Protein AF-A0A8T3MJM5-F1 (afdb_monomer)

Nearest PDB structures (foldseek):
  5cog-assembly1_A  TM=5.915E-01  e=1.019E+00  Saccharomyces c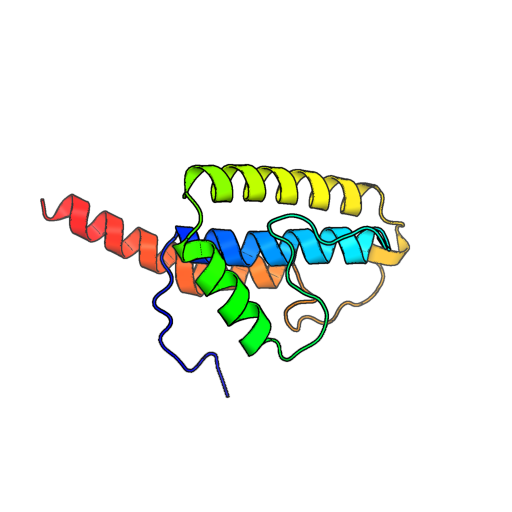erevisiae
  5com-assembly2_B  TM=6.235E-01  e=2.392E+00  Clostridioides difficile 630
  2nsf-assembly1_A  TM=6.778E-01  e=5.307E+00  Corynebacterium glutamicum
  2nsg-assembly1_A  TM=5.785E-01  e=3.993E+00  Corynebacterium glutamicum

Mean predicted aligned error: 6.05 Å

Foldseek 3Di:
DPPPDPPQDDPLLLLLQLLQLLQVLLCVLVVDPDDADPRHQDPDDDPVVSSVVSNVVSVVDDSVVSVVSSVVSVVSSVVSVVPGDVVVVVDDWDPDPPRPSPNVVVVCCVPHVVVNVVVVVVVVVVD

pLDDT: mean 84.49, std 12.88, range [32.25, 96.31]

Radius of gyration: 15.78 Å; Cα contacts (8 Å, |Δi|>4): 92; chains: 1; bounding box: 35×28×48 Å

Secondary structure (DSSP, 8-state):
--S-S-----HHHHHHHHHHHHHHHHHHHHT--SPPPTTPPPSSS-HHHHHHHHHHHHHHS-HHHHHHHHHHHHHHHHHHHHTS-HHHHHS---SSTTT-HHHHHHHHIIIIIHHHHHHHHHHHH--

Structure (mmCIF, N/CA/C/O backbone):
data_AF-A0A8T3MJM5-F1
#
_entry.id   AF-A0A8T3MJM5-F1
#
loop_
_atom_site.group_PDB
_atom_site.id
_atom_site.type_symbol
_atom_site.label_atom_id
_atom_site.label_alt_id
_atom_site.label_comp_id
_atom_site.label_asym_id
_atom_site.label_entity_id
_atom_site.label_seq_id
_atom_site.pdbx_PDB_ins_code
_atom_site.Cartn_x
_atom_site.Cartn_y
_atom_site.Cartn_z
_atom_site.occupancy
_atom_site.B_iso_or_equiv
_atom_site.auth_seq_id
_atom_site.auth_comp_id
_atom_site.auth_asym_id
_atom_site.auth_atom_id
_atom_site.pdbx_PDB_model_num
ATOM 1 N N . MET A 1 1 ? 15.369 13.091 10.602 1.00 32.25 1 MET A N 1
ATOM 2 C CA . MET A 1 1 ? 14.637 12.928 11.878 1.00 32.25 1 MET A CA 1
ATOM 3 C C . MET A 1 1 ? 13.450 12.014 11.614 1.00 32.25 1 MET A C 1
ATOM 5 O O . MET A 1 1 ? 12.865 12.139 10.545 1.00 32.25 1 MET A O 1
ATOM 9 N N . GLY A 1 2 ? 13.205 11.036 12.496 1.00 36.44 2 GLY A N 1
ATOM 10 C CA . GLY A 1 2 ? 12.229 9.951 12.302 1.00 36.44 2 GLY A CA 1
ATOM 11 C C . GLY A 1 2 ? 10.781 10.433 12.202 1.00 36.44 2 GLY A C 1
ATOM 12 O O . GLY A 1 2 ? 10.522 11.616 12.394 1.00 36.44 2 GLY A O 1
ATOM 13 N N . GLU A 1 3 ? 9.849 9.525 11.891 1.00 42.59 3 GLU A N 1
ATOM 14 C CA . GLU A 1 3 ? 8.394 9.741 11.987 1.00 42.59 3 GLU A CA 1
ATOM 15 C C . GLU A 1 3 ? 8.037 10.271 13.397 1.00 42.59 3 GLU A C 1
ATOM 17 O O . GLU A 1 3 ? 7.776 9.509 14.318 1.00 42.59 3 GLU A O 1
ATOM 22 N N . GLY A 1 4 ? 8.137 11.589 13.591 1.00 38.44 4 GLY A N 1
ATOM 23 C CA . GLY A 1 4 ? 8.227 12.248 14.899 1.00 38.44 4 GLY A CA 1
ATOM 24 C C . GLY A 1 4 ? 6.964 12.983 15.337 1.00 38.44 4 GLY A C 1
ATOM 25 O O . GLY A 1 4 ? 7.019 13.794 16.251 1.00 38.44 4 GLY A O 1
ATOM 26 N N . ALA A 1 5 ? 5.824 12.714 14.709 1.00 41.03 5 ALA A N 1
ATOM 27 C CA . ALA A 1 5 ? 4.527 13.019 15.302 1.00 41.03 5 ALA A CA 1
ATOM 28 C C . ALA A 1 5 ? 3.907 11.682 15.722 1.00 41.03 5 ALA A C 1
ATOM 30 O O . ALA A 1 5 ? 3.932 10.756 14.906 1.00 41.03 5 ALA A O 1
ATOM 31 N N . PRO A 1 6 ? 3.340 11.536 16.937 1.00 49.78 6 PRO A N 1
ATOM 32 C CA . PRO A 1 6 ? 2.682 10.303 17.337 1.00 49.78 6 PRO A CA 1
ATOM 33 C C . PRO A 1 6 ? 1.325 10.233 16.629 1.00 49.78 6 PRO A C 1
ATOM 35 O O . PRO A 1 6 ? 0.267 10.370 17.241 1.00 49.78 6 PRO A O 1
ATOM 38 N N . ILE A 1 7 ? 1.341 10.041 15.308 1.00 56.34 7 ILE A N 1
ATOM 39 C CA . ILE A 1 7 ? 0.166 9.595 14.577 1.00 56.34 7 ILE A CA 1
ATOM 40 C C . ILE A 1 7 ? -0.115 8.202 15.118 1.00 56.34 7 ILE A C 1
ATOM 42 O O . ILE A 1 7 ? 0.563 7.226 14.793 1.00 56.34 7 ILE A O 1
ATOM 46 N N . ARG A 1 8 ? -1.099 8.111 16.008 1.00 72.12 8 ARG A N 1
ATOM 47 C CA . ARG A 1 8 ? -1.516 6.838 16.577 1.00 72.12 8 ARG A CA 1
ATOM 48 C C . ARG A 1 8 ? -2.360 6.110 15.543 1.00 72.12 8 ARG A C 1
ATOM 50 O O . ARG A 1 8 ? -3.585 6.188 15.564 1.00 72.12 8 ARG A O 1
ATOM 57 N N . PHE A 1 9 ? -1.695 5.429 14.615 1.00 82.00 9 PHE A N 1
ATOM 58 C CA . PHE A 1 9 ? -2.383 4.633 13.611 1.00 82.00 9 PHE A CA 1
ATOM 59 C C . PHE A 1 9 ? -3.292 3.592 14.268 1.00 82.00 9 PHE A C 1
ATOM 61 O O . PHE A 1 9 ? -2.881 2.845 15.156 1.00 82.00 9 PHE A O 1
ATOM 68 N N . THR A 1 10 ? -4.526 3.495 13.780 1.00 91.38 10 THR A N 1
ATOM 69 C CA . THR A 1 10 ? -5.342 2.293 13.956 1.00 91.38 10 THR A CA 1
ATOM 70 C C . THR A 1 10 ? -4.911 1.226 12.947 1.00 91.38 10 THR A C 1
ATOM 72 O O . THR A 1 10 ? -4.235 1.517 11.958 1.00 91.38 10 THR A O 1
ATOM 75 N N . VAL A 1 11 ? -5.368 -0.020 13.122 1.00 92.75 11 VAL A N 1
ATOM 76 C CA . VAL A 1 11 ? -5.149 -1.091 12.126 1.00 92.75 11 VAL A CA 1
ATOM 77 C C . VAL A 1 11 ? -5.643 -0.660 10.740 1.00 92.75 11 VAL A C 1
ATOM 79 O O . VAL A 1 11 ? -4.998 -0.946 9.732 1.00 92.75 11 VAL A O 1
ATOM 82 N N . LYS A 1 12 ? -6.763 0.072 10.695 1.00 93.25 12 LYS A N 1
ATOM 83 C CA . LYS A 1 12 ? -7.344 0.616 9.466 1.00 93.25 12 LYS A CA 1
ATOM 84 C C . LYS A 1 12 ? -6.385 1.590 8.777 1.00 93.25 12 LYS A C 1
ATOM 86 O O . LYS A 1 12 ? -6.223 1.509 7.563 1.00 93.25 12 LYS A O 1
ATOM 91 N N . ASP A 1 13 ? -5.736 2.464 9.540 1.00 93.56 13 ASP A N 1
ATOM 92 C CA . ASP A 1 13 ? -4.835 3.488 9.002 1.00 93.56 13 ASP A CA 1
ATOM 93 C C . ASP A 1 13 ? -3.530 2.884 8.484 1.00 93.56 13 ASP A C 1
ATOM 95 O O . ASP A 1 13 ? -3.063 3.252 7.406 1.00 93.56 13 ASP A O 1
ATOM 99 N N . VAL A 1 14 ? -2.996 1.876 9.182 1.00 93.62 14 VAL A N 1
ATOM 100 C CA . VAL A 1 14 ? -1.855 1.110 8.667 1.00 93.62 14 VAL A CA 1
ATOM 101 C C . VAL A 1 14 ? -2.230 0.441 7.348 1.00 93.62 14 VAL A C 1
ATOM 103 O O . VAL A 1 14 ? -1.496 0.562 6.371 1.00 93.62 14 VAL A O 1
ATOM 106 N N . LEU A 1 15 ? -3.385 -0.236 7.292 1.00 94.62 15 LEU A N 1
ATOM 107 C CA . LEU A 1 15 ? -3.824 -0.960 6.097 1.00 94.62 15 LEU A CA 1
ATOM 108 C C . LEU A 1 15 ? -4.059 -0.018 4.910 1.00 94.62 15 LEU A C 1
ATOM 110 O O . LEU A 1 15 ? -3.717 -0.350 3.776 1.00 94.62 15 LEU A O 1
ATOM 114 N N . ALA A 1 16 ? -4.597 1.167 5.175 1.00 94.06 16 ALA A N 1
ATOM 115 C CA . ALA A 1 16 ? -4.686 2.259 4.224 1.00 94.06 16 ALA A CA 1
ATOM 116 C C . ALA A 1 16 ? -3.305 2.641 3.674 1.00 94.06 16 ALA A C 1
ATOM 118 O O . ALA A 1 16 ? -3.088 2.592 2.463 1.00 94.06 16 ALA A O 1
ATOM 119 N N . HIS A 1 17 ? -2.359 2.958 4.556 1.00 93.12 17 HIS A N 1
ATOM 120 C CA . HIS A 1 17 ? -1.006 3.349 4.173 1.00 93.12 17 HIS A CA 1
ATOM 121 C C . HIS A 1 17 ? -0.345 2.322 3.254 1.00 93.12 17 HIS A C 1
ATOM 123 O O . HIS A 1 17 ? 0.027 2.650 2.128 1.00 93.12 17 HIS A O 1
ATOM 129 N N . VAL A 1 18 ? -0.284 1.049 3.657 1.00 92.88 18 VAL A N 1
ATOM 130 C CA . VAL A 1 18 ? 0.315 0.012 2.797 1.00 92.88 18 VAL A CA 1
ATOM 131 C C . VAL A 1 18 ? -0.459 -0.215 1.498 1.00 92.88 18 VAL A C 1
ATOM 133 O O . VAL A 1 18 ? 0.143 -0.582 0.493 1.00 92.88 18 VAL A O 1
ATOM 136 N N . THR A 1 19 ? -1.772 0.022 1.467 1.00 93.81 19 THR A N 1
ATOM 137 C CA . THR A 1 19 ? -2.557 -0.054 0.222 1.00 93.81 19 THR A CA 1
ATOM 138 C C . THR A 1 19 ? -2.145 1.032 -0.767 1.00 93.81 19 THR A C 1
ATOM 140 O O . THR A 1 19 ? -1.982 0.746 -1.954 1.00 93.81 19 THR A O 1
ATOM 143 N N . ALA A 1 20 ? -1.915 2.254 -0.285 1.00 92.19 20 ALA A N 1
ATOM 144 C CA . ALA A 1 20 ? -1.527 3.369 -1.138 1.00 92.19 20 ALA A CA 1
ATOM 145 C C . ALA A 1 20 ? -0.160 3.178 -1.791 1.00 92.19 20 ALA A C 1
ATOM 147 O O . ALA A 1 20 ? -0.001 3.429 -2.990 1.00 92.19 20 ALA A O 1
ATOM 148 N N . TRP A 1 21 ? 0.800 2.656 -1.031 1.00 91.38 21 TRP A N 1
ATOM 149 C CA . TRP A 1 21 ? 2.125 2.334 -1.549 1.00 91.38 21 TRP A CA 1
ATOM 150 C C . TRP A 1 21 ? 2.112 1.127 -2.493 1.00 91.38 21 TRP A C 1
ATOM 152 O O . TRP A 1 21 ? 2.743 1.196 -3.542 1.00 91.38 21 TRP A O 1
ATOM 162 N N . LYS A 1 22 ? 1.295 0.091 -2.236 1.00 91.62 22 LYS A N 1
ATOM 163 C CA . LYS A 1 22 ? 1.103 -1.018 -3.194 1.00 91.62 22 LYS A CA 1
ATOM 164 C C . LYS A 1 22 ? 0.607 -0.528 -4.553 1.00 91.62 22 LYS A C 1
ATOM 166 O O . LYS A 1 22 ? 1.092 -0.988 -5.582 1.00 91.62 22 LYS A O 1
ATOM 171 N N . TRP A 1 23 ? -0.354 0.397 -4.578 1.00 92.19 23 TRP A N 1
ATOM 172 C CA . TRP A 1 23 ? -0.823 0.966 -5.843 1.00 92.19 23 TRP A CA 1
ATOM 173 C C . TRP A 1 23 ? 0.265 1.761 -6.563 1.00 92.19 23 TRP A C 1
ATOM 175 O O . TRP A 1 23 ? 0.390 1.657 -7.783 1.00 92.19 23 TRP A O 1
ATOM 185 N N . ARG A 1 24 ? 1.097 2.483 -5.811 1.00 88.75 24 ARG A N 1
ATOM 186 C CA . ARG A 1 24 ? 2.245 3.190 -6.378 1.00 88.75 24 ARG A CA 1
ATOM 187 C C . ARG A 1 24 ? 3.289 2.234 -6.956 1.00 88.75 24 ARG A C 1
ATOM 189 O O . ARG A 1 24 ? 3.842 2.517 -8.016 1.00 88.75 24 ARG A O 1
ATOM 196 N N . ASP A 1 25 ? 3.513 1.090 -6.317 1.00 88.06 25 ASP A N 1
ATOM 197 C CA . ASP A 1 25 ? 4.406 0.050 -6.834 1.00 88.06 25 ASP A CA 1
ATOM 198 C C . ASP A 1 25 ? 3.852 -0.591 -8.106 1.00 88.06 25 ASP A C 1
ATOM 200 O O . ASP A 1 25 ? 4.583 -0.727 -9.082 1.00 88.06 25 ASP A O 1
ATOM 204 N N . VAL A 1 26 ? 2.545 -0.880 -8.163 1.00 90.25 26 VAL A N 1
ATOM 205 C CA . VAL A 1 26 ? 1.883 -1.332 -9.403 1.00 90.25 26 VAL A CA 1
ATOM 206 C C . VAL A 1 26 ? 2.150 -0.359 -10.543 1.00 90.25 26 VAL A C 1
ATOM 208 O O . VAL A 1 26 ? 2.510 -0.775 -11.644 1.00 90.25 26 VAL A O 1
ATOM 211 N N . ARG A 1 27 ? 1.989 0.942 -10.301 1.00 88.38 27 ARG A N 1
ATOM 212 C CA . ARG A 1 27 ? 2.212 1.946 -11.338 1.00 88.38 27 ARG A CA 1
ATOM 213 C C . ARG A 1 27 ? 3.669 2.025 -11.777 1.00 88.38 27 ARG A C 1
ATOM 215 O O . ARG A 1 27 ? 3.920 2.099 -12.976 1.00 88.38 27 ARG A O 1
ATOM 222 N N . ARG A 1 28 ? 4.615 1.977 -10.835 1.00 85.56 28 ARG A N 1
ATOM 223 C CA . ARG A 1 28 ? 6.056 1.933 -11.136 1.00 85.56 28 ARG A CA 1
ATOM 224 C C . ARG A 1 28 ? 6.409 0.724 -11.998 1.00 85.56 28 ARG A C 1
ATOM 226 O O . ARG A 1 28 ? 7.086 0.888 -13.003 1.00 85.56 28 ARG A O 1
ATOM 233 N N . LEU A 1 29 ? 5.910 -0.455 -11.629 1.00 87.38 29 LEU A N 1
ATOM 234 C CA . LEU A 1 29 ? 6.153 -1.711 -12.344 1.00 87.38 29 LEU A CA 1
ATOM 235 C C . LEU A 1 29 ? 5.571 -1.709 -13.761 1.00 87.38 29 LEU A C 1
ATOM 237 O O . LEU A 1 29 ? 6.144 -2.308 -14.660 1.00 87.38 29 LEU A O 1
ATOM 241 N N . THR A 1 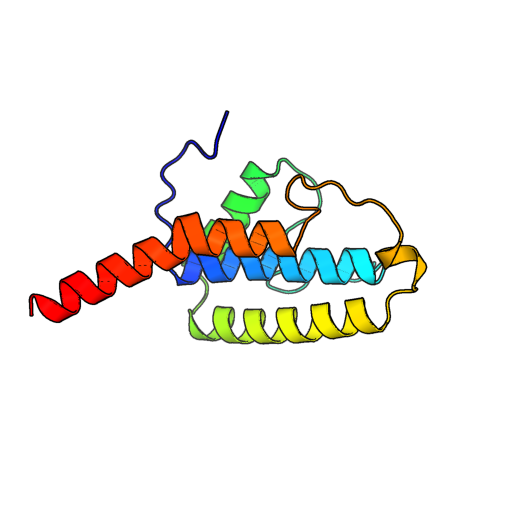30 ? 4.436 -1.039 -13.964 1.00 88.75 30 THR A N 1
ATOM 242 C CA . THR A 1 30 ? 3.708 -1.042 -15.246 1.00 88.75 30 THR A CA 1
ATOM 243 C C . THR A 1 30 ? 3.992 0.175 -16.127 1.00 88.75 30 THR A C 1
ATOM 245 O O . THR A 1 30 ? 3.449 0.265 -17.224 1.00 88.75 30 THR A O 1
ATOM 248 N N . GLY A 1 31 ? 4.778 1.149 -15.655 1.00 85.44 31 GLY A N 1
ATOM 249 C CA . GLY A 1 31 ? 4.963 2.429 -16.349 1.00 85.44 31 GLY A CA 1
ATOM 250 C C . GLY A 1 31 ? 3.661 3.225 -16.537 1.00 85.44 31 GLY A C 1
ATOM 251 O O . GLY A 1 31 ? 3.567 4.060 -17.437 1.00 85.44 31 GLY A O 1
ATOM 252 N N . GLY A 1 32 ? 2.633 2.952 -15.723 1.00 81.69 32 GLY A N 1
ATOM 253 C CA . GLY A 1 32 ? 1.273 3.439 -15.941 1.00 81.69 32 GLY A CA 1
ATOM 254 C C . GLY A 1 32 ? 1.152 4.967 -15.902 1.00 81.69 32 GLY A C 1
ATOM 255 O O . GLY A 1 32 ? 1.544 5.612 -14.927 1.00 81.69 32 GLY A O 1
ATOM 256 N N . ARG A 1 33 ? 0.525 5.548 -16.934 1.00 74.88 33 ARG A N 1
ATOM 257 C CA . ARG A 1 33 ? 0.245 6.997 -17.049 1.00 74.88 33 ARG A CA 1
ATOM 258 C C . ARG A 1 33 ? -1.217 7.384 -16.783 1.00 74.88 33 ARG A C 1
ATOM 260 O O . ARG A 1 33 ? -1.549 8.560 -16.827 1.00 74.88 33 ARG A O 1
ATOM 267 N N . SER A 1 34 ? -2.088 6.418 -16.488 1.00 70.38 34 SER A N 1
ATOM 268 C CA . SER A 1 34 ? -3.524 6.639 -16.236 1.00 70.38 34 SER A CA 1
ATOM 269 C C . SER A 1 34 ? -3.793 7.536 -15.011 1.00 70.38 34 SER A C 1
ATOM 271 O O . SER A 1 34 ? -2.902 7.716 -14.186 1.00 70.38 34 SER A O 1
ATOM 273 N N . PRO A 1 35 ? -5.009 8.062 -14.799 1.00 74.88 35 PRO A N 1
ATOM 274 C CA . PRO A 1 35 ? -5.352 8.763 -13.558 1.00 74.88 35 PRO A CA 1
ATOM 275 C C . PRO A 1 35 ? -5.088 7.919 -12.300 1.00 74.88 35 PRO A C 1
ATOM 277 O O . PRO A 1 35 ? -5.070 6.686 -12.360 1.00 74.88 35 PRO A O 1
ATOM 280 N N . LEU A 1 36 ? -4.842 8.579 -11.164 1.00 75.06 36 LEU A N 1
ATOM 281 C CA . LEU A 1 36 ? -4.594 7.910 -9.883 1.00 75.06 36 LEU A CA 1
ATOM 282 C C . LEU A 1 36 ? -5.792 7.053 -9.462 1.00 75.06 36 LEU A C 1
ATOM 284 O O . LEU A 1 36 ? -6.941 7.487 -9.555 1.00 75.06 36 LEU A O 1
ATOM 288 N N . ARG A 1 37 ? -5.529 5.848 -8.944 1.00 77.12 37 ARG A N 1
ATOM 289 C CA . ARG A 1 37 ? -6.598 5.012 -8.374 1.00 77.12 37 ARG A CA 1
ATOM 290 C C . ARG A 1 37 ? -7.151 5.622 -7.076 1.00 77.12 37 ARG A C 1
ATOM 292 O O . ARG A 1 37 ? -6.423 6.333 -6.379 1.00 77.12 37 ARG A O 1
ATOM 299 N N . PRO A 1 38 ? -8.388 5.270 -6.663 1.00 67.81 38 PRO A N 1
ATOM 300 C CA . PRO A 1 38 ? -9.019 5.768 -5.437 1.00 67.81 38 PRO A CA 1
ATOM 301 C C . PRO A 1 38 ? -8.301 5.451 -4.120 1.00 67.81 38 PRO A C 1
ATOM 303 O O . PRO A 1 38 ? -8.829 5.766 -3.068 1.00 67.81 38 PRO A O 1
ATOM 306 N N . TYR A 1 39 ? -7.134 4.824 -4.104 1.00 76.94 39 TYR A N 1
ATOM 307 C CA . TYR A 1 39 ? -6.319 4.768 -2.891 1.00 76.94 39 TYR A CA 1
ATOM 308 C C . TYR A 1 39 ? -4.834 4.916 -3.189 1.00 76.94 39 TYR A C 1
ATOM 310 O O . TYR A 1 39 ? -4.014 4.632 -2.335 1.00 76.94 39 TYR A O 1
ATOM 318 N N . GLU A 1 40 ? -4.468 5.330 -4.397 1.00 78.94 40 GLU A N 1
ATOM 319 C CA . GLU A 1 40 ? -3.073 5.457 -4.795 1.00 78.94 40 GLU A CA 1
ATOM 320 C C . GLU A 1 40 ? -2.420 6.687 -4.152 1.00 78.94 40 GLU A C 1
ATOM 322 O O . GLU A 1 40 ? -3.037 7.750 -4.062 1.00 78.94 40 GLU A O 1
ATOM 327 N N . ALA A 1 41 ? -1.175 6.539 -3.687 1.00 74.44 41 ALA A N 1
ATOM 328 C CA . ALA A 1 41 ? -0.429 7.641 -3.085 1.00 74.44 41 ALA A CA 1
ATOM 329 C C . ALA A 1 41 ? -0.186 8.767 -4.120 1.00 74.44 41 ALA A C 1
ATOM 331 O O . ALA A 1 41 ? 0.384 8.475 -5.179 1.00 74.44 41 ALA A O 1
ATOM 332 N N . PRO A 1 42 ? -0.552 10.035 -3.828 1.00 70.00 42 PRO A N 1
ATOM 333 C CA . PRO A 1 42 ? -0.407 11.148 -4.769 1.00 70.00 42 PRO A CA 1
ATOM 334 C C . PRO A 1 42 ? 1.023 11.327 -5.292 1.00 70.00 42 PRO A C 1
ATOM 336 O O . PRO A 1 42 ? 1.997 11.032 -4.596 1.00 70.00 42 PRO A O 1
ATOM 339 N N . TYR A 1 43 ? 1.164 11.818 -6.524 1.00 68.75 43 TYR A N 1
ATOM 340 C CA . TYR A 1 43 ? 2.461 12.189 -7.099 1.00 68.75 43 TYR A CA 1
ATOM 341 C C . TYR A 1 43 ? 2.877 13.603 -6.687 1.00 68.75 43 TYR A C 1
ATOM 343 O O . TYR A 1 43 ? 2.029 14.473 -6.519 1.00 68.75 43 TYR A O 1
ATOM 351 N N . GLY A 1 44 ? 4.190 13.822 -6.565 1.00 67.88 44 GLY A N 1
ATOM 352 C CA . GLY A 1 44 ? 4.754 15.092 -6.104 1.00 67.88 44 GLY A CA 1
ATOM 353 C C . GLY A 1 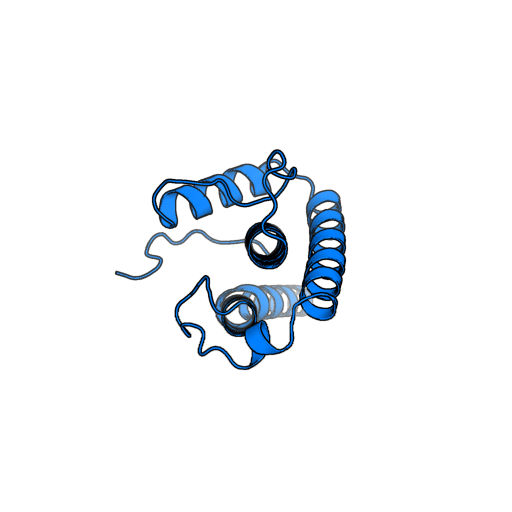44 ? 4.651 15.291 -4.588 1.00 67.88 44 GLY A C 1
ATOM 354 O O . GLY A 1 44 ? 3.920 14.587 -3.899 1.00 67.88 44 GLY A O 1
ATOM 355 N N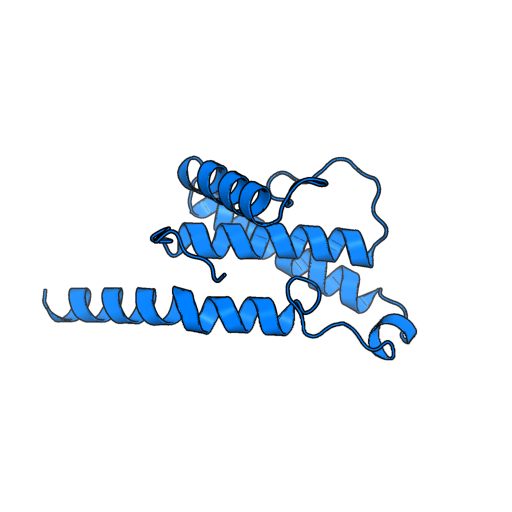 . GLY A 1 45 ? 5.419 16.243 -4.065 1.00 74.81 45 GLY A N 1
ATOM 356 C CA . GLY A 1 45 ? 5.407 16.598 -2.646 1.00 74.81 45 GLY A CA 1
ATOM 357 C C . GLY A 1 45 ? 6.304 15.740 -1.749 1.00 74.81 45 GLY A C 1
ATOM 358 O O . GLY A 1 45 ? 6.837 14.698 -2.136 1.00 74.81 45 GLY A O 1
ATOM 359 N N . ALA A 1 46 ? 6.487 16.221 -0.520 1.00 82.12 46 ALA A N 1
ATOM 360 C CA . ALA A 1 46 ? 7.263 15.528 0.495 1.00 82.12 46 ALA A CA 1
ATOM 361 C C . ALA A 1 46 ? 6.522 14.279 0.990 1.00 82.12 46 ALA A C 1
ATOM 363 O O . ALA A 1 46 ? 5.314 14.310 1.229 1.00 82.12 46 ALA A O 1
ATOM 364 N N . VAL A 1 47 ? 7.275 13.203 1.228 1.00 81.88 47 VAL A N 1
ATOM 365 C CA . VAL A 1 47 ? 6.802 11.932 1.806 1.00 81.88 47 VAL A CA 1
ATOM 366 C C . VAL A 1 47 ? 5.854 12.138 2.990 1.00 81.88 47 VAL A C 1
ATOM 368 O O . VAL A 1 47 ? 4.811 11.495 3.065 1.00 81.88 47 VAL A O 1
ATOM 371 N N . HIS A 1 48 ? 6.190 13.057 3.896 1.00 82.88 48 HIS A N 1
ATOM 372 C CA . HIS A 1 48 ? 5.368 13.334 5.071 1.00 82.88 48 HIS A CA 1
ATOM 373 C C . HIS A 1 48 ? 3.992 13.898 4.702 1.00 82.88 48 HIS A C 1
ATOM 375 O O . HIS A 1 48 ? 2.989 13.458 5.258 1.00 82.88 48 HIS A O 1
ATOM 381 N N . GLY A 1 49 ? 3.927 14.803 3.722 1.00 84.25 49 GLY A N 1
ATOM 382 C CA . GLY A 1 49 ? 2.663 15.339 3.213 1.00 84.25 49 GLY A CA 1
ATOM 383 C C . GLY A 1 49 ? 1.810 14.264 2.538 1.00 84.25 49 GLY A C 1
ATOM 384 O O . GLY A 1 49 ? 0.600 14.211 2.751 1.00 84.25 49 GLY A O 1
ATOM 385 N N . LEU A 1 50 ? 2.441 13.344 1.800 1.00 85.12 50 LEU A N 1
ATOM 386 C CA . LEU A 1 50 ? 1.750 12.197 1.203 1.00 85.12 50 LEU A CA 1
ATOM 387 C C . LEU A 1 50 ? 1.171 11.262 2.271 1.00 85.12 50 LEU A C 1
ATOM 389 O O . LEU A 1 50 ? 0.005 10.876 2.184 1.00 85.12 50 LEU A O 1
ATOM 393 N N . ASN A 1 51 ? 1.955 10.936 3.300 1.00 87.00 51 ASN A N 1
ATOM 394 C CA . ASN A 1 51 ? 1.514 10.079 4.401 1.00 87.00 51 ASN A CA 1
ATOM 395 C C . ASN A 1 51 ? 0.363 10.726 5.189 1.00 87.00 51 ASN A C 1
ATOM 397 O O . ASN A 1 51 ? -0.625 10.054 5.488 1.00 87.00 51 ASN A O 1
ATOM 401 N N . ALA A 1 52 ? 0.442 12.033 5.458 1.00 87.19 52 ALA A N 1
ATOM 402 C CA . ALA A 1 52 ? -0.634 12.784 6.102 1.00 87.19 52 ALA A CA 1
ATOM 403 C C . ALA A 1 52 ? -1.921 12.772 5.260 1.00 87.19 52 ALA A C 1
ATOM 405 O O . ALA A 1 52 ? -2.999 12.506 5.785 1.00 87.19 52 ALA A O 1
ATOM 406 N N . ALA A 1 53 ? -1.822 12.963 3.941 1.00 87.56 53 ALA A N 1
ATOM 407 C CA . ALA A 1 53 ? -2.981 12.899 3.051 1.00 87.56 53 ALA A CA 1
ATOM 408 C C . ALA A 1 53 ? -3.638 11.504 3.037 1.00 87.56 53 ALA A C 1
ATOM 410 O O . ALA A 1 53 ? -4.867 11.391 3.043 1.00 87.56 53 ALA A O 1
ATOM 411 N N . ILE A 1 54 ? -2.834 10.433 3.054 1.00 89.62 54 ILE A N 1
ATOM 412 C CA . ILE A 1 54 ? -3.336 9.054 3.143 1.00 89.62 54 ILE A CA 1
ATOM 413 C C . ILE A 1 54 ? -4.043 8.816 4.483 1.00 89.62 54 ILE A C 1
ATOM 415 O O . ILE A 1 54 ? -5.116 8.207 4.500 1.00 89.62 54 ILE A O 1
ATOM 419 N N . TYR A 1 55 ? -3.479 9.319 5.581 1.00 89.88 55 TYR A N 1
ATOM 420 C CA . TYR A 1 55 ? -4.083 9.250 6.910 1.00 89.88 55 TYR A CA 1
ATOM 421 C C . TYR A 1 55 ? -5.416 10.015 6.977 1.00 89.88 55 TYR A C 1
ATOM 423 O O . TYR A 1 55 ? -6.440 9.466 7.377 1.00 89.88 55 TYR A O 1
ATOM 431 N N . GLU A 1 56 ? -5.482 11.252 6.484 1.00 90.12 56 GLU A N 1
ATOM 432 C CA . GLU A 1 56 ? -6.740 12.012 6.484 1.00 90.12 56 GLU A CA 1
ATOM 433 C C . GLU A 1 56 ? -7.824 11.385 5.597 1.00 90.12 56 GLU A C 1
ATOM 435 O O . GLU A 1 56 ? -9.031 11.489 5.860 1.00 90.12 56 GLU A O 1
ATOM 440 N N . ARG A 1 57 ? -7.419 10.688 4.534 1.00 90.12 57 ARG A N 1
ATOM 441 C CA . ARG A 1 57 ? -8.336 9.883 3.726 1.00 90.12 57 ARG A CA 1
ATOM 442 C C . ARG A 1 57 ? -8.814 8.639 4.475 1.00 90.12 57 ARG A C 1
ATOM 444 O O . ARG A 1 57 ? -10.006 8.324 4.408 1.00 90.12 57 ARG A O 1
ATOM 451 N N . SER A 1 58 ? -7.930 7.933 5.184 1.00 92.38 58 SER A N 1
ATOM 452 C CA . SER A 1 58 ? -8.279 6.687 5.881 1.00 92.38 58 SER A CA 1
ATOM 453 C C . SER A 1 58 ? -9.332 6.924 6.953 1.00 92.38 58 SER A C 1
ATOM 455 O O . SER A 1 58 ? -10.273 6.132 7.071 1.00 92.38 58 SER A O 1
ATOM 457 N N . ARG A 1 59 ? -9.248 8.047 7.678 1.00 91.19 59 ARG A N 1
ATOM 458 C CA . ARG A 1 59 ? -10.226 8.411 8.714 1.00 91.19 59 ARG A CA 1
ATOM 459 C C . ARG A 1 59 ? -11.649 8.483 8.166 1.00 91.19 59 ARG A C 1
ATOM 461 O O . ARG A 1 59 ? -12.555 7.931 8.786 1.00 91.19 59 ARG A O 1
ATOM 468 N N . ARG A 1 60 ? -11.814 9.040 6.964 1.00 92.69 60 ARG A N 1
ATOM 469 C CA . ARG A 1 60 ? -13.103 9.201 6.266 1.00 92.69 60 ARG A CA 1
ATOM 470 C C . ARG A 1 60 ? -13.546 7.969 5.470 1.00 92.69 60 ARG A C 1
ATOM 472 O O . ARG A 1 60 ? -14.668 7.930 4.979 1.00 92.69 60 ARG A O 1
ATOM 479 N N . THR A 1 61 ? -12.688 6.957 5.335 1.00 93.00 61 THR A N 1
ATOM 480 C CA . THR A 1 61 ? -12.984 5.762 4.535 1.00 93.00 61 THR A CA 1
ATOM 481 C C . THR A 1 61 ? -13.472 4.609 5.430 1.00 93.00 61 THR A C 1
ATOM 483 O O . THR A 1 61 ? -12.831 4.306 6.449 1.00 93.00 61 THR A O 1
ATOM 486 N N . PRO A 1 62 ? -14.577 3.919 5.073 1.00 95.25 62 PRO A N 1
ATOM 487 C CA . PRO A 1 62 ? -15.021 2.724 5.785 1.00 95.25 62 PRO A CA 1
ATOM 488 C C . PRO A 1 62 ? -13.959 1.617 5.776 1.00 95.25 62 PRO A C 1
ATOM 490 O O . PRO A 1 62 ? -13.329 1.351 4.751 1.00 95.25 62 PRO A O 1
ATOM 493 N N . ALA A 1 63 ? -13.800 0.904 6.897 1.00 95.06 63 ALA A N 1
ATOM 494 C CA . ALA A 1 63 ? -12.804 -0.168 7.015 1.00 95.06 63 ALA A CA 1
ATOM 495 C C . ALA A 1 63 ? -12.994 -1.271 5.957 1.00 95.06 63 ALA A C 1
ATOM 497 O O . ALA A 1 63 ? -12.019 -1.729 5.364 1.00 95.06 63 ALA A O 1
ATOM 498 N N . ARG A 1 64 ? -14.251 -1.638 5.656 1.00 96.12 64 ARG A N 1
ATOM 499 C CA . ARG A 1 64 ? -14.590 -2.612 4.601 1.00 96.12 64 ARG A CA 1
ATOM 500 C C . ARG A 1 64 ? -14.041 -2.211 3.230 1.00 96.12 64 ARG A C 1
ATOM 502 O O . ARG A 1 64 ? -13.534 -3.059 2.502 1.00 96.12 64 ARG A O 1
ATOM 509 N N . THR A 1 65 ? -14.087 -0.918 2.914 1.00 95.00 65 THR A N 1
ATOM 510 C CA . THR A 1 65 ? -13.581 -0.373 1.654 1.00 95.00 65 THR A CA 1
ATOM 511 C C . THR A 1 65 ? -12.062 -0.476 1.615 1.00 95.00 65 THR A C 1
ATOM 513 O O . THR A 1 65 ? -11.517 -0.982 0.643 1.00 95.00 65 THR A O 1
ATOM 516 N N . ILE A 1 66 ? -11.373 -0.108 2.701 1.00 94.94 66 ILE A N 1
ATOM 517 C CA . ILE A 1 66 ? -9.906 -0.220 2.780 1.00 94.94 66 ILE A CA 1
ATOM 518 C C . ILE A 1 66 ? -9.451 -1.679 2.644 1.00 94.94 66 ILE A C 1
ATOM 520 O O . ILE A 1 66 ? -8.476 -1.951 1.952 1.00 94.94 66 ILE A O 1
ATOM 524 N N . VAL A 1 67 ? -10.160 -2.639 3.245 1.00 95.94 67 VAL A N 1
ATOM 525 C CA . VAL A 1 67 ? -9.838 -4.070 3.097 1.00 95.94 67 VAL A CA 1
ATOM 526 C C . VAL A 1 67 ? -10.039 -4.547 1.655 1.00 95.94 67 VAL A C 1
ATOM 528 O O . VAL A 1 67 ? -9.197 -5.279 1.127 1.00 95.94 67 VAL A O 1
ATOM 531 N N . ALA A 1 68 ? -11.133 -4.141 1.005 1.00 95.44 68 ALA A N 1
ATOM 532 C CA . ALA A 1 68 ? -11.388 -4.476 -0.394 1.00 95.44 68 ALA A CA 1
ATOM 533 C C . ALA A 1 68 ? -10.294 -3.907 -1.315 1.00 95.44 68 ALA A C 1
ATOM 535 O O . ALA A 1 68 ? -9.719 -4.648 -2.119 1.00 95.44 68 ALA A O 1
ATOM 536 N N . GLU A 1 69 ? -9.937 -2.636 -1.123 1.00 94.81 69 GLU A N 1
ATOM 537 C CA . GLU A 1 69 ? -8.854 -1.960 -1.841 1.00 94.81 69 GLU A CA 1
ATOM 538 C C . GLU A 1 69 ? -7.500 -2.626 -1.593 1.00 94.81 69 GLU A C 1
ATOM 540 O O . GLU A 1 69 ? -6.755 -2.889 -2.536 1.00 94.81 69 GLU A O 1
ATOM 545 N N . HIS A 1 70 ? -7.200 -3.005 -0.350 1.00 94.81 70 HIS A N 1
ATOM 546 C CA . HIS A 1 70 ? -5.965 -3.708 -0.013 1.00 94.81 70 HIS A CA 1
ATOM 547 C C . HIS A 1 70 ? -5.824 -5.026 -0.781 1.00 94.81 70 HIS A C 1
ATOM 549 O O . HIS A 1 70 ? -4.758 -5.343 -1.318 1.00 94.81 70 HIS A O 1
ATOM 555 N N . ARG A 1 71 ? -6.911 -5.805 -0.852 1.00 96.12 71 ARG A N 1
ATOM 556 C CA . ARG A 1 71 ? -6.954 -7.065 -1.605 1.00 96.12 71 ARG A CA 1
ATOM 557 C C . ARG A 1 71 ? -6.794 -6.818 -3.106 1.00 96.12 71 ARG A C 1
ATOM 559 O O . ARG A 1 71 ? -6.080 -7.569 -3.770 1.00 96.12 71 ARG A O 1
ATOM 566 N N . ALA A 1 72 ? -7.425 -5.774 -3.642 1.00 95.31 72 ALA A N 1
ATOM 567 C CA . ALA A 1 72 ? -7.293 -5.395 -5.047 1.00 95.31 72 ALA A CA 1
ATOM 568 C C . ALA A 1 72 ? -5.856 -4.973 -5.395 1.00 95.31 72 ALA A C 1
ATOM 570 O O . ALA A 1 72 ? -5.287 -5.501 -6.354 1.00 95.31 72 ALA A O 1
ATOM 571 N N . ALA A 1 73 ? -5.249 -4.111 -4.575 1.00 93.44 73 ALA A N 1
ATOM 572 C CA . ALA A 1 73 ? -3.867 -3.665 -4.718 1.00 93.44 73 ALA A CA 1
ATOM 573 C C . ALA A 1 73 ? -2.888 -4.841 -4.632 1.00 93.44 73 ALA A C 1
ATOM 575 O O . ALA A 1 73 ? -1.961 -4.943 -5.430 1.00 93.44 73 ALA A O 1
ATOM 576 N N . HIS A 1 74 ? -3.122 -5.782 -3.711 1.00 94.38 74 HIS A N 1
ATOM 577 C CA . HIS A 1 74 ? -2.292 -6.976 -3.589 1.00 94.38 74 HIS A CA 1
ATOM 578 C C . HIS A 1 74 ? -2.351 -7.868 -4.838 1.00 94.38 74 HIS A C 1
ATOM 580 O O . HIS A 1 74 ? -1.316 -8.281 -5.355 1.00 94.38 74 HIS A O 1
ATOM 586 N N . ARG A 1 75 ? -3.546 -8.129 -5.380 1.00 96.31 75 ARG A N 1
ATOM 587 C CA . ARG A 1 75 ? -3.662 -8.885 -6.637 1.00 96.31 75 ARG A CA 1
ATOM 588 C C . ARG A 1 75 ? -2.990 -8.156 -7.799 1.00 96.31 75 ARG A C 1
ATOM 590 O O . ARG A 1 75 ? -2.374 -8.797 -8.644 1.00 96.31 75 ARG A O 1
ATOM 597 N N . ALA A 1 76 ? -3.116 -6.832 -7.851 1.00 94.00 76 ALA A N 1
ATOM 598 C CA . ALA A 1 76 ? -2.504 -6.031 -8.898 1.00 94.00 76 ALA A CA 1
ATOM 599 C C . ALA A 1 76 ? -0.974 -6.043 -8.821 1.00 94.00 76 ALA A C 1
ATOM 601 O O . ALA A 1 76 ? -0.344 -6.241 -9.855 1.00 94.00 76 ALA A O 1
ATOM 602 N N . VAL A 1 77 ? -0.382 -5.905 -7.629 1.00 91.94 77 VAL A N 1
ATOM 603 C CA . VAL A 1 77 ? 1.083 -5.922 -7.490 1.00 91.94 77 VAL A CA 1
ATOM 604 C C . VAL A 1 77 ? 1.653 -7.290 -7.845 1.00 91.94 77 VAL A C 1
ATOM 606 O O . VAL A 1 77 ? 2.628 -7.360 -8.579 1.00 91.94 77 VAL A O 1
ATOM 609 N N . LEU A 1 78 ? 0.994 -8.385 -7.447 1.00 94.69 78 LEU A N 1
ATOM 610 C CA . LEU A 1 78 ? 1.426 -9.728 -7.844 1.00 94.69 78 LEU A CA 1
ATOM 611 C C . LEU A 1 78 ? 1.349 -9.943 -9.359 1.00 94.69 78 LEU A C 1
ATOM 613 O O . LEU A 1 78 ? 2.234 -10.573 -9.928 1.00 94.69 78 LEU A O 1
ATOM 617 N N . ARG A 1 79 ? 0.311 -9.424 -10.027 1.00 95.81 79 ARG A N 1
ATOM 618 C CA . ARG A 1 79 ? 0.235 -9.471 -11.495 1.00 95.81 79 ARG A CA 1
ATOM 619 C C . ARG A 1 79 ? 1.341 -8.648 -12.148 1.00 95.81 79 ARG A C 1
ATOM 621 O O . ARG A 1 79 ? 1.968 -9.141 -13.073 1.00 95.81 79 ARG A O 1
ATOM 628 N N . ALA A 1 80 ? 1.587 -7.435 -11.656 1.00 92.81 80 ALA A N 1
ATOM 629 C CA . ALA A 1 80 ? 2.625 -6.560 -12.189 1.00 92.81 80 ALA A CA 1
ATOM 630 C C . ALA A 1 80 ? 4.024 -7.171 -12.022 1.00 92.81 80 ALA A C 1
ATOM 632 O O . ALA A 1 80 ? 4.801 -7.156 -12.963 1.00 92.81 80 ALA A O 1
ATOM 633 N N . LEU A 1 81 ? 4.309 -7.781 -10.866 1.00 91.69 81 LEU A N 1
ATOM 634 C CA . LEU A 1 81 ? 5.564 -8.496 -10.625 1.00 91.69 81 LEU A CA 1
ATOM 635 C C . LEU A 1 81 ? 5.719 -9.707 -11.553 1.00 91.69 81 LEU A C 1
ATOM 637 O O . LEU A 1 81 ? 6.775 -9.886 -12.137 1.00 91.69 81 LEU A O 1
ATOM 641 N N . ARG A 1 82 ? 4.672 -10.520 -11.745 1.00 94.44 82 ARG A N 1
ATOM 642 C CA . ARG A 1 82 ? 4.735 -11.679 -12.660 1.00 94.44 82 ARG A CA 1
ATOM 643 C C . ARG A 1 82 ? 4.937 -11.295 -14.124 1.00 94.44 82 ARG A C 1
ATOM 645 O O . ARG A 1 82 ? 5.479 -12.090 -14.875 1.00 94.44 82 ARG A O 1
ATOM 652 N N . ALA A 1 83 ? 4.461 -10.119 -14.519 1.00 94.38 83 ALA A N 1
ATOM 653 C CA . ALA A 1 83 ? 4.637 -9.586 -15.865 1.00 94.38 83 ALA A CA 1
ATOM 654 C C . ALA A 1 83 ? 5.939 -8.783 -16.024 1.00 94.38 83 ALA A C 1
ATOM 656 O O . ALA A 1 83 ? 6.253 -8.361 -17.135 1.00 94.38 83 ALA A O 1
ATOM 657 N N . ALA A 1 84 ? 6.666 -8.521 -14.933 1.00 90.75 84 ALA A N 1
ATOM 658 C CA . ALA A 1 84 ? 7.895 -7.750 -14.987 1.00 90.75 84 ALA A CA 1
ATOM 659 C C . ALA A 1 84 ? 8.999 -8.561 -15.688 1.00 90.75 84 ALA A C 1
ATOM 661 O O . ALA A 1 84 ? 9.099 -9.773 -15.475 1.00 90.75 84 ALA A O 1
ATOM 662 N N . PRO A 1 85 ? 9.840 -7.906 -16.505 1.00 90.75 85 PRO A N 1
ATOM 663 C CA . PRO A 1 85 ? 10.945 -8.570 -17.183 1.00 90.75 85 PRO A CA 1
ATOM 664 C C . PRO A 1 85 ? 11.995 -9.038 -16.161 1.00 90.75 85 PRO A C 1
ATOM 666 O O . PRO A 1 85 ? 12.111 -8.454 -15.080 1.00 90.75 85 PRO A O 1
ATOM 669 N N . VAL A 1 86 ? 12.762 -10.088 -16.473 1.00 90.69 86 VAL A N 1
ATOM 670 C CA . VAL A 1 86 ? 13.713 -10.693 -15.516 1.00 90.69 86 VAL A CA 1
ATOM 671 C C . VAL A 1 86 ? 14.753 -9.683 -15.016 1.00 90.69 86 VAL A C 1
ATOM 673 O O . VAL A 1 86 ? 15.139 -9.705 -13.849 1.00 90.69 86 VAL A O 1
ATOM 676 N N . GLU A 1 87 ? 15.118 -8.718 -15.858 1.00 89.94 87 GLU A N 1
ATOM 677 C CA . GLU A 1 87 ? 16.038 -7.615 -15.574 1.00 89.94 87 GLU A CA 1
ATOM 678 C C . GLU A 1 87 ? 15.549 -6.728 -14.421 1.00 89.94 87 GLU A C 1
ATOM 680 O O . GLU A 1 87 ? 16.347 -6.122 -13.702 1.00 89.94 87 GLU A O 1
ATOM 685 N N . HIS A 1 88 ? 14.231 -6.666 -14.200 1.00 85.81 88 HIS A N 1
ATOM 686 C CA . HIS A 1 88 ? 13.668 -5.994 -13.035 1.00 85.81 88 HIS A CA 1
ATOM 687 C C . HIS A 1 88 ? 14.184 -6.619 -11.732 1.00 85.81 88 HIS A C 1
ATOM 689 O O . HIS A 1 88 ? 14.459 -5.901 -10.771 1.00 85.81 88 HIS A O 1
ATOM 695 N N . PHE A 1 89 ? 14.336 -7.944 -11.698 1.00 85.88 89 PHE A N 1
ATOM 696 C CA . PHE A 1 89 ? 14.743 -8.694 -10.510 1.00 85.88 89 PHE A CA 1
ATOM 697 C C . PHE A 1 89 ? 16.260 -8.800 -10.346 1.00 85.88 89 PHE A C 1
ATOM 699 O O . PHE A 1 89 ? 16.730 -9.005 -9.230 1.00 85.88 89 PHE A O 1
ATOM 706 N N . THR A 1 90 ? 17.032 -8.638 -11.422 1.00 86.38 90 THR A N 1
ATOM 707 C CA . THR A 1 90 ? 18.504 -8.636 -11.353 1.00 86.38 90 THR A CA 1
ATOM 708 C C . THR A 1 90 ? 19.071 -7.268 -10.971 1.00 86.38 90 THR A C 1
ATOM 710 O O . THR A 1 90 ? 20.216 -7.164 -10.525 1.00 86.38 90 THR A O 1
ATOM 713 N N . ARG A 1 91 ? 18.273 -6.199 -11.092 1.00 83.06 91 ARG A N 1
ATOM 714 C CA . ARG A 1 91 ? 18.660 -4.854 -10.665 1.00 83.06 91 ARG A CA 1
ATOM 715 C C . ARG A 1 91 ? 18.755 -4.756 -9.142 1.00 83.06 91 ARG A C 1
ATOM 717 O O . ARG A 1 91 ? 17.854 -5.155 -8.408 1.00 83.06 91 ARG A O 1
ATOM 724 N N . ARG A 1 92 ? 19.810 -4.094 -8.655 1.00 79.75 92 ARG A N 1
ATOM 725 C CA . ARG A 1 92 ? 19.902 -3.692 -7.248 1.00 79.75 92 ARG A CA 1
ATOM 726 C C . ARG A 1 92 ? 18.951 -2.528 -6.974 1.00 79.75 92 ARG A C 1
ATOM 728 O O . ARG A 1 92 ? 19.170 -1.408 -7.440 1.00 79.75 92 ARG A O 1
ATOM 735 N N . TRP A 1 93 ? 17.908 -2.795 -6.201 1.00 79.12 93 TRP A N 1
ATOM 736 C CA . TRP A 1 93 ? 17.007 -1.772 -5.679 1.00 79.12 93 TRP A CA 1
ATOM 737 C C . TRP A 1 93 ? 17.556 -1.186 -4.379 1.00 79.12 93 TRP A C 1
ATOM 739 O O . TRP A 1 93 ? 18.288 -1.844 -3.637 1.00 79.12 93 TRP A O 1
ATOM 749 N N . SER A 1 94 ? 17.219 0.075 -4.105 1.00 80.62 94 SER A N 1
ATOM 750 C CA . SER A 1 94 ? 17.527 0.672 -2.808 1.00 80.62 94 SER A CA 1
ATOM 751 C C . SER A 1 94 ? 16.743 -0.055 -1.718 1.00 80.62 94 SER A C 1
ATOM 753 O O . SER A 1 94 ? 15.530 -0.210 -1.839 1.00 80.62 94 SER A O 1
ATOM 755 N N . ALA A 1 95 ? 17.420 -0.437 -0.633 1.00 78.12 95 ALA A N 1
ATOM 756 C CA . ALA A 1 95 ? 16.766 -0.923 0.584 1.00 78.12 95 ALA A CA 1
ATOM 757 C C . ALA A 1 95 ? 16.026 0.204 1.335 1.00 78.12 95 ALA A C 1
ATOM 759 O O . ALA A 1 95 ? 15.370 -0.030 2.348 1.00 78.12 95 ALA A O 1
ATOM 760 N N . ILE A 1 96 ? 16.147 1.448 0.859 1.00 74.19 96 ILE A N 1
ATOM 761 C CA . ILE A 1 96 ? 15.464 2.597 1.435 1.00 74.19 96 ILE A CA 1
ATOM 762 C C . ILE A 1 96 ? 14.011 2.600 0.962 1.00 74.19 96 ILE A C 1
ATOM 764 O O . ILE A 1 96 ? 13.683 2.557 -0.228 1.00 74.19 96 ILE A O 1
ATOM 768 N N . TRP A 1 97 ? 13.122 2.696 1.939 1.00 64.12 97 TRP A N 1
ATOM 769 C CA . TRP A 1 97 ? 11.713 2.967 1.730 1.00 64.12 97 TRP A CA 1
ATOM 770 C C . TRP A 1 97 ? 11.499 4.237 0.872 1.00 64.12 97 TRP A C 1
ATOM 772 O O . TRP A 1 97 ? 12.184 5.233 1.098 1.00 64.12 97 TRP A O 1
ATOM 782 N N . PRO A 1 98 ? 10.548 4.277 -0.085 1.00 65.31 98 PRO A N 1
ATOM 783 C CA . PRO A 1 98 ? 9.514 3.290 -0.403 1.00 65.31 98 PRO A CA 1
ATOM 784 C C . PRO A 1 98 ? 9.866 2.429 -1.629 1.00 65.31 98 PRO A C 1
ATOM 786 O O . PRO A 1 98 ? 8.982 2.122 -2.425 1.00 65.31 98 PRO A O 1
ATOM 789 N N . VAL A 1 99 ? 11.148 2.156 -1.883 1.00 73.56 99 VAL A N 1
ATOM 790 C CA . VAL A 1 99 ? 11.571 1.359 -3.053 1.00 73.56 99 VAL A CA 1
ATOM 791 C C . VAL A 1 99 ? 11.568 -0.138 -2.728 1.00 73.56 99 VAL A C 1
ATOM 793 O O . VAL A 1 99 ? 11.228 -0.945 -3.585 1.00 73.56 99 VAL A O 1
ATOM 796 N N . ASP A 1 100 ? 11.867 -0.503 -1.482 1.00 82.19 100 ASP A N 1
ATOM 797 C CA . ASP A 1 100 ? 11.751 -1.875 -0.988 1.00 82.19 100 ASP A CA 1
ATOM 798 C C . ASP A 1 100 ? 10.331 -2.171 -0.471 1.00 82.19 100 ASP A C 1
ATOM 800 O O . ASP A 1 100 ? 10.006 -1.921 0.694 1.00 82.19 100 ASP A O 1
ATOM 804 N N . SER A 1 101 ? 9.472 -2.721 -1.334 1.00 80.75 101 SER A N 1
ATOM 805 C CA . SER A 1 101 ? 8.093 -3.087 -0.978 1.00 80.75 101 SER A CA 1
ATOM 806 C C . SER A 1 101 ? 8.020 -4.160 0.117 1.00 80.75 101 SER A C 1
ATOM 808 O O . SER A 1 101 ? 7.081 -4.162 0.918 1.00 80.75 101 SER A O 1
ATOM 810 N N . VAL A 1 102 ? 8.984 -5.085 0.172 1.00 86.12 102 VAL A N 1
ATOM 811 C CA . VAL A 1 102 ? 8.983 -6.185 1.150 1.00 86.12 102 VAL A CA 1
ATOM 812 C C . VAL A 1 102 ? 9.402 -5.659 2.516 1.00 86.12 102 VAL A C 1
ATOM 814 O O . VAL A 1 102 ? 8.676 -5.854 3.497 1.00 86.12 102 VAL A O 1
ATOM 817 N N . GLY A 1 103 ? 10.520 -4.934 2.579 1.00 87.06 103 GLY A N 1
ATOM 818 C CA . GLY A 1 103 ? 10.983 -4.277 3.797 1.00 87.06 103 GLY A CA 1
ATOM 819 C C . GLY A 1 103 ? 9.979 -3.253 4.317 1.00 87.06 103 GLY A C 1
ATOM 820 O O . GLY A 1 103 ? 9.726 -3.202 5.521 1.00 87.06 103 GLY A O 1
ATOM 821 N N . HIS A 1 104 ? 9.308 -2.512 3.428 1.00 87.38 104 HIS A N 1
ATOM 822 C CA . HIS A 1 104 ? 8.228 -1.592 3.795 1.00 87.38 104 HIS A CA 1
ATOM 823 C C . HIS A 1 104 ? 7.094 -2.294 4.550 1.00 87.38 104 HIS A C 1
ATOM 825 O O . HIS A 1 104 ? 6.702 -1.870 5.642 1.00 87.38 104 HIS A O 1
ATOM 831 N N . LEU A 1 105 ? 6.578 -3.388 3.987 1.00 88.88 105 LEU A N 1
ATOM 832 C CA . LEU A 1 105 ? 5.503 -4.166 4.601 1.00 88.88 105 LEU A CA 1
ATOM 833 C C . LEU A 1 105 ? 5.953 -4.793 5.926 1.00 88.88 105 LEU A C 1
ATOM 835 O O . LEU A 1 105 ? 5.209 -4.749 6.910 1.00 88.88 105 LEU A O 1
ATOM 839 N N . ALA A 1 106 ? 7.168 -5.347 5.968 1.00 90.56 106 ALA A N 1
ATOM 840 C CA . ALA A 1 106 ? 7.739 -5.936 7.176 1.00 90.56 106 ALA A CA 1
ATOM 841 C C . ALA A 1 106 ? 7.896 -4.897 8.298 1.00 90.56 106 ALA A C 1
ATOM 843 O O . ALA A 1 106 ? 7.557 -5.179 9.449 1.00 90.56 106 ALA A O 1
ATOM 844 N N . SER A 1 107 ? 8.336 -3.686 7.954 1.00 89.12 107 SER A N 1
ATOM 845 C CA . SER A 1 107 ? 8.486 -2.569 8.885 1.00 89.12 107 SER A CA 1
ATOM 846 C C . SER A 1 107 ? 7.147 -2.186 9.524 1.00 89.12 107 SER A C 1
ATOM 848 O O . SER A 1 107 ? 7.018 -2.205 10.747 1.00 89.12 107 SER A O 1
ATOM 850 N N . HIS A 1 108 ? 6.088 -1.975 8.734 1.00 91.00 108 HIS A N 1
ATOM 851 C CA . HIS A 1 108 ? 4.768 -1.653 9.296 1.00 91.00 108 HIS A CA 1
ATOM 852 C C . HIS A 1 108 ? 4.110 -2.799 10.057 1.00 91.00 108 HIS A C 1
ATOM 854 O O . HIS A 1 108 ? 3.373 -2.553 11.016 1.00 91.00 108 HIS A O 1
ATOM 860 N N . ARG A 1 109 ? 4.374 -4.052 9.671 1.00 91.94 109 ARG A N 1
ATOM 861 C CA . ARG A 1 109 ? 3.942 -5.199 10.469 1.00 91.94 109 ARG A CA 1
A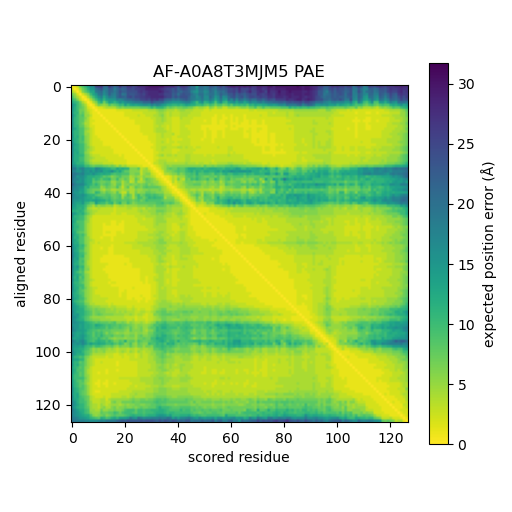TOM 862 C C . ARG A 1 109 ? 4.538 -5.119 11.878 1.00 91.94 109 ARG A C 1
ATOM 864 O O . ARG A 1 109 ? 3.778 -5.181 12.840 1.00 91.94 109 ARG A O 1
ATOM 871 N N . ARG A 1 110 ? 5.861 -4.957 11.983 1.00 92.06 110 ARG A N 1
ATOM 872 C CA . ARG A 1 110 ? 6.599 -4.956 13.258 1.00 92.06 110 ARG A CA 1
ATOM 873 C C . ARG A 1 110 ? 6.310 -3.720 14.107 1.00 92.06 110 ARG A C 1
ATOM 875 O O . ARG A 1 110 ? 6.031 -3.846 15.292 1.00 92.06 110 ARG A O 1
ATOM 882 N N . MET A 1 111 ? 6.361 -2.534 13.504 1.00 88.94 111 MET A N 1
ATOM 883 C CA . MET A 1 111 ? 6.241 -1.268 14.235 1.00 88.94 111 MET A CA 1
ATOM 884 C C . MET A 1 111 ? 4.796 -0.921 14.594 1.00 88.94 111 MET A C 1
ATOM 886 O O . MET A 1 111 ? 4.570 -0.287 15.618 1.00 88.94 111 MET A O 1
ATOM 890 N N . HIS A 1 112 ? 3.812 -1.317 13.774 1.00 90.38 112 HIS A N 1
ATOM 891 C CA . HIS A 1 112 ? 2.430 -0.859 13.949 1.00 90.38 112 HIS A CA 1
ATOM 892 C C . HIS A 1 112 ? 1.438 -1.998 14.198 1.00 90.38 112 HIS A C 1
ATOM 894 O O . HIS A 1 112 ? 0.739 -1.988 15.209 1.00 90.38 112 HIS A O 1
ATOM 900 N N . LEU A 1 113 ? 1.357 -2.998 13.313 1.00 91.62 113 LEU A N 1
ATOM 901 C CA . LEU A 1 113 ? 0.308 -4.023 13.421 1.00 91.62 113 LEU A CA 1
ATOM 902 C C . LEU A 1 113 ? 0.501 -4.948 14.626 1.00 91.62 113 LEU A C 1
ATOM 904 O O . LEU A 1 113 ? -0.447 -5.196 15.368 1.00 91.62 113 LEU A O 1
ATOM 908 N N . GLU A 1 114 ? 1.713 -5.458 14.836 1.00 93.44 114 GLU A N 1
ATOM 909 C CA . GLU A 1 114 ? 2.003 -6.384 15.931 1.00 93.44 114 GLU A CA 1
ATOM 910 C C . GLU A 1 114 ? 1.722 -5.771 17.316 1.00 93.44 114 GLU A C 1
ATOM 912 O O . GLU A 1 114 ? 1.033 -6.432 18.102 1.00 93.44 114 GLU A O 1
ATOM 917 N N . PRO A 1 115 ? 2.150 -4.527 17.626 1.00 91.38 115 PRO A N 1
ATOM 918 C CA . PRO A 1 115 ? 1.756 -3.842 18.855 1.00 91.38 115 PRO A CA 1
ATOM 919 C C . PRO A 1 115 ? 0.239 -3.677 18.988 1.00 91.38 115 PRO A C 1
ATOM 921 O O . PRO A 1 115 ? -0.326 -4.061 20.009 1.00 91.38 115 PRO A O 1
ATOM 924 N N . LEU A 1 116 ? -0.449 -3.196 17.945 1.00 90.38 116 LEU A N 1
ATOM 925 C CA . LEU A 1 116 ? -1.905 -2.997 17.977 1.00 90.38 116 LEU A CA 1
ATOM 926 C C . LEU A 1 116 ? -2.665 -4.303 18.254 1.00 90.38 116 LEU A C 1
ATOM 928 O O . LEU A 1 116 ? -3.634 -4.317 19.015 1.00 90.38 116 LEU A O 1
ATOM 932 N N . PHE A 1 117 ? -2.215 -5.417 17.675 1.00 91.62 117 PHE A N 1
ATOM 933 C CA . PHE A 1 117 ? -2.815 -6.725 17.928 1.00 91.62 117 PHE A CA 1
ATOM 934 C C . PHE A 1 117 ? -2.505 -7.264 19.327 1.00 91.62 117 PHE A C 1
ATOM 936 O O . PHE A 1 117 ? -3.365 -7.914 19.921 1.00 91.62 117 PHE A O 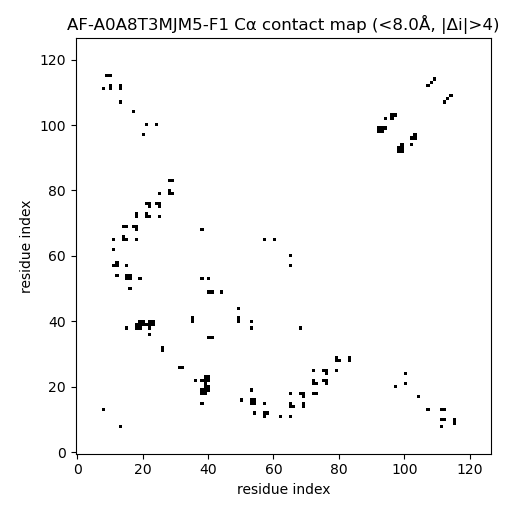1
ATOM 943 N N . LYS A 1 118 ? -1.306 -7.009 19.868 1.00 91.00 118 LYS A N 1
ATOM 944 C CA . LYS A 1 118 ? -0.966 -7.352 21.260 1.00 91.00 118 LYS A CA 1
ATOM 945 C C . LYS A 1 118 ? -1.870 -6.606 22.243 1.00 91.00 118 LYS A C 1
ATOM 947 O O . LYS A 1 118 ? -2.465 -7.245 23.108 1.00 91.00 118 LYS A O 1
ATOM 952 N N . GLU A 1 119 ? -2.040 -5.300 22.052 1.00 86.44 119 GLU A N 1
ATOM 953 C CA . GLU A 1 119 ? -2.904 -4.465 22.893 1.00 86.44 119 GLU A CA 1
ATOM 954 C C . GLU A 1 119 ? -4.369 -4.910 22.856 1.00 86.44 119 GLU A C 1
ATOM 956 O O . GLU A 1 119 ? -5.013 -5.007 23.901 1.00 86.44 119 GLU A O 1
ATOM 961 N N . LYS A 1 120 ? -4.897 -5.250 21.671 1.00 86.44 120 LYS A N 1
ATOM 962 C CA . LYS A 1 120 ? -6.266 -5.776 21.540 1.00 86.44 120 LYS A CA 1
ATOM 963 C C . LYS A 1 120 ? -6.455 -7.061 22.352 1.00 86.44 120 LYS A C 1
ATOM 965 O O . LYS A 1 120 ? -7.376 -7.136 23.158 1.00 86.44 120 LYS A O 1
ATOM 970 N N . ARG A 1 121 ? -5.541 -8.029 22.202 1.00 90.69 121 ARG A N 1
ATOM 971 C CA . ARG A 1 121 ? -5.602 -9.307 22.933 1.00 90.69 121 ARG A CA 1
ATOM 972 C C . ARG A 1 121 ? -5.505 -9.130 24.445 1.00 90.69 121 ARG A C 1
ATOM 974 O O . ARG A 1 121 ? -6.133 -9.881 25.179 1.00 90.69 121 ARG A O 1
ATOM 981 N N . LYS A 1 1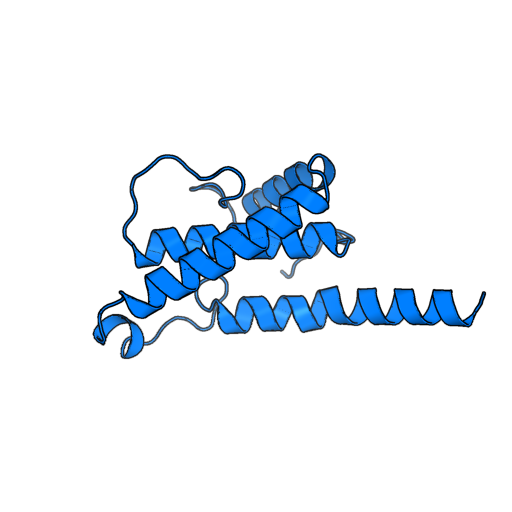22 ? -4.705 -8.169 24.920 1.00 88.88 122 LYS A N 1
ATOM 982 C CA . LYS A 1 122 ? -4.596 -7.870 26.354 1.00 88.88 122 LYS A CA 1
ATOM 983 C C . LYS A 1 122 ? -5.931 -7.378 26.918 1.00 88.88 122 LYS A C 1
ATOM 985 O O . LYS A 1 122 ? -6.328 -7.826 27.984 1.00 88.88 122 LYS A O 1
ATOM 990 N N . ARG A 1 123 ? -6.630 -6.502 26.188 1.00 87.81 123 ARG A N 1
ATOM 991 C CA . ARG A 1 123 ? -7.955 -5.988 26.579 1.00 87.81 123 ARG A CA 1
ATOM 992 C C . ARG A 1 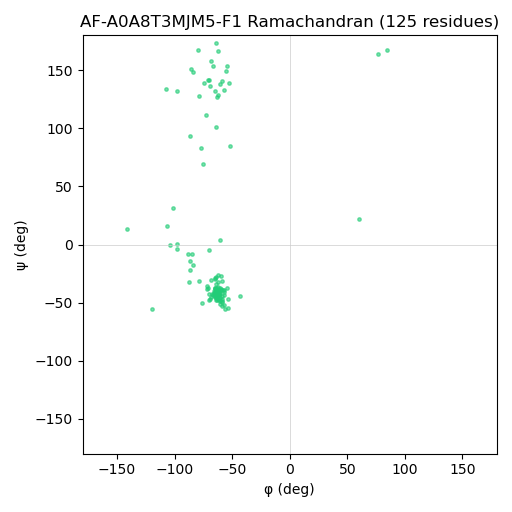123 ? -9.014 -7.089 26.604 1.00 87.81 123 ARG A C 1
ATOM 994 O O . ARG A 1 123 ? -9.748 -7.185 27.575 1.00 87.81 123 ARG A O 1
ATOM 1001 N N . GLU A 1 124 ? -9.032 -7.946 25.583 1.00 89.12 124 GLU A N 1
ATOM 1002 C CA . GLU A 1 124 ? -9.962 -9.084 25.481 1.00 89.12 124 GLU A CA 1
ATOM 1003 C C . GLU A 1 124 ? -9.785 -10.119 26.603 1.00 89.12 124 GLU A C 1
ATOM 1005 O O . GLU A 1 124 ? -10.732 -10.812 26.931 1.00 89.12 124 GLU A O 1
ATOM 1010 N N . ARG A 1 125 ? -8.587 -10.237 27.191 1.00 87.50 125 ARG A N 1
ATOM 1011 C CA . ARG A 1 125 ? -8.306 -11.152 28.315 1.00 87.50 125 ARG A CA 1
ATOM 1012 C C . ARG A 1 125 ? -8.601 -10.559 29.693 1.0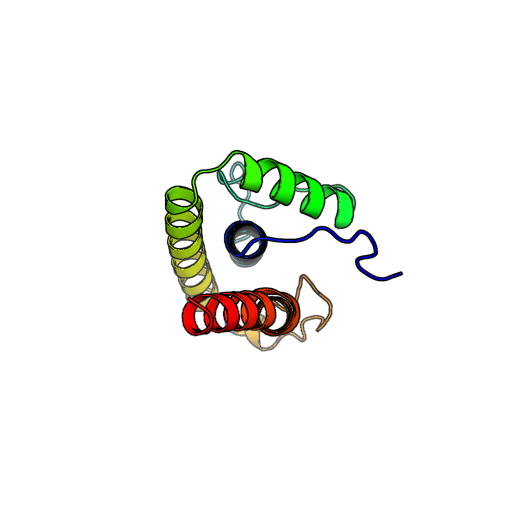0 87.50 125 ARG A C 1
ATOM 1014 O O . ARG A 1 125 ? -8.566 -11.289 30.674 1.00 87.50 125 ARG A O 1
ATOM 1021 N N . ALA A 1 126 ? -8.780 -9.244 29.768 1.00 77.56 126 ALA A N 1
ATOM 1022 C CA . ALA A 1 126 ? -9.058 -8.516 31.003 1.00 77.56 126 ALA A CA 1
ATOM 1023 C C . ALA A 1 126 ? -10.560 -8.232 31.198 1.00 77.56 126 ALA A C 1
ATOM 1025 O O . ALA A 1 126 ? -10.919 -7.567 32.164 1.00 77.56 126 ALA A O 1
ATOM 1026 N N . THR A 1 127 ? -11.398 -8.684 30.259 1.00 64.25 127 THR A N 1
ATOM 1027 C CA . THR A 1 127 ? -12.867 -8.589 30.270 1.00 64.25 127 THR A CA 1
ATOM 1028 C C . THR A 1 127 ? -13.431 -9.995 30.390 1.00 64.25 127 THR A C 1
ATOM 1030 O O . THR A 1 127 ? -14.472 -10.148 31.057 1.00 64.25 127 THR A O 1
#

Solvent-accessible surface area (backbone atoms only — not comparable to full-atom values): 7490 Å² total; per-residue (Å²): 133,72,94,81,64,90,74,79,69,50,74,61,38,50,46,33,50,57,27,10,51,36,38,44,49,28,32,66,62,63,70,59,82,70,83,81,55,100,59,37,59,72,84,78,82,56,69,68,58,46,53,50,53,48,46,63,48,32,75,78,45,59,62,72,57,44,53,53,49,32,53,51,27,50,55,44,33,54,52,33,58,72,70,45,59,72,66,68,74,73,51,88,72,58,84,54,74,89,66,24,65,65,61,48,53,52,48,47,40,62,74,46,47,50,54,55,53,51,54,51,53,54,54,67,73,74,108

Sequence (127 aa):
MGEGAPIRFTVKDVLAHVTAWKWRDVRRLTGGRSPLRPYEAPYGGAVHGLNAAIYERSRRTPARTIVAEHRAAHRAVLRALRAAPVEHFTRRWSAIWPVDSVGHLASHRRMHLEPLFKEKRKRERAT